Protein AF-A0A9X2NSH7-F1 (afdb_monomer)

Solvent-accessible surface area (backbone atoms only — not comparable to full-atom values): 5366 Å² total; per-residue (Å²): 131,88,76,67,89,82,66,57,64,65,56,42,53,52,50,44,47,51,42,34,74,75,69,66,35,56,46,34,39,35,38,38,94,93,45,54,38,27,23,36,39,59,96,61,93,73,69,66,43,64,50,78,57,97,93,42,58,24,34,28,48,38,82,67,51,78,91,59,60,73,15,50,72,67,88,93,67,53,76,91,65,44,41,82,43,82,65,131

Structure (mmCIF, N/CA/C/O backbone):
data_AF-A0A9X2NSH7-F1
#
_entry.id   AF-A0A9X2NSH7-F1
#
loop_
_atom_site.group_PDB
_atom_site.id
_atom_site.type_symbol
_atom_site.label_atom_id
_atom_site.label_alt_id
_atom_site.label_comp_id
_atom_site.label_asym_id
_atom_site.label_entity_id
_atom_site.label_seq_id
_atom_site.pdbx_PDB_ins_code
_atom_site.Cartn_x
_atom_site.Cartn_y
_atom_site.Cartn_z
_atom_site.occupancy
_atom_site.B_iso_or_equiv
_atom_site.auth_seq_id
_atom_site.auth_comp_id
_atom_site.auth_asym_id
_atom_site.auth_atom_id
_atom_site.pdbx_PDB_model_num
ATOM 1 N N . MET A 1 1 ? 16.375 5.849 -16.445 1.00 39.66 1 MET A N 1
ATOM 2 C CA . MET A 1 1 ? 16.579 6.138 -15.009 1.00 39.66 1 MET A CA 1
ATOM 3 C C . MET A 1 1 ? 16.314 4.845 -14.257 1.00 39.66 1 MET A C 1
ATOM 5 O O . MET A 1 1 ? 15.221 4.319 -14.430 1.00 39.66 1 MET A O 1
ATOM 9 N N . PRO A 1 2 ? 17.295 4.245 -13.564 1.00 46.84 2 PRO A N 1
ATOM 10 C CA . PRO A 1 2 ? 17.062 2.985 -12.876 1.00 46.84 2 PRO A CA 1
ATOM 11 C C . PRO A 1 2 ? 16.236 3.297 -11.626 1.00 46.84 2 PRO A C 1
ATOM 13 O O . PRO A 1 2 ? 16.738 3.895 -10.678 1.00 46.84 2 PRO A O 1
ATOM 16 N N . CYS A 1 3 ? 14.943 2.978 -11.667 1.00 48.34 3 CYS A N 1
ATOM 17 C CA . CYS A 1 3 ? 14.057 3.076 -10.514 1.00 48.34 3 CYS A CA 1
ATOM 18 C C . CYS A 1 3 ? 14.603 2.165 -9.405 1.00 48.34 3 CYS A C 1
ATOM 20 O O . CYS A 1 3 ? 14.590 0.947 -9.546 1.00 48.34 3 CYS A O 1
ATOM 22 N N . ALA A 1 4 ? 15.183 2.795 -8.381 1.00 51.09 4 ALA A N 1
ATOM 23 C CA . ALA A 1 4 ? 15.437 2.308 -7.027 1.00 51.09 4 ALA A CA 1
ATOM 24 C C . ALA A 1 4 ? 15.448 0.775 -6.829 1.00 51.09 4 ALA A C 1
ATOM 26 O O . ALA A 1 4 ? 14.525 0.211 -6.257 1.00 51.09 4 ALA A O 1
ATOM 27 N N . PHE A 1 5 ? 16.529 0.101 -7.235 1.00 49.97 5 PHE A N 1
ATOM 28 C CA . PHE A 1 5 ? 16.707 -1.346 -7.011 1.00 49.97 5 PHE A CA 1
ATOM 29 C C . PHE A 1 5 ? 17.518 -1.695 -5.746 1.00 49.97 5 PHE A C 1
ATOM 31 O O . PHE A 1 5 ? 17.870 -2.852 -5.536 1.00 49.97 5 PHE A O 1
ATOM 38 N N . PHE A 1 6 ? 17.857 -0.716 -4.900 1.00 45.38 6 PHE A N 1
ATOM 39 C CA . PHE A 1 6 ? 18.842 -0.894 -3.824 1.00 45.38 6 PHE A CA 1
ATOM 40 C C . PHE A 1 6 ? 18.447 -0.157 -2.530 1.00 45.38 6 PHE A C 1
ATOM 42 O O . PHE A 1 6 ? 19.089 0.816 -2.162 1.00 45.38 6 PHE A O 1
ATOM 49 N N . ALA A 1 7 ? 17.368 -0.590 -1.860 1.00 48.78 7 ALA A N 1
ATOM 50 C CA . ALA A 1 7 ? 17.167 -0.499 -0.393 1.00 48.78 7 ALA A CA 1
ATOM 51 C C . ALA A 1 7 ? 15.752 -0.985 0.025 1.00 48.78 7 ALA A C 1
ATOM 53 O O . ALA A 1 7 ? 14.953 -0.189 0.514 1.00 48.78 7 ALA A O 1
ATOM 54 N N . PRO A 1 8 ? 15.382 -2.266 -0.157 1.00 54.88 8 PRO A N 1
ATOM 55 C CA . PRO A 1 8 ? 13.984 -2.668 0.030 1.00 54.88 8 PRO A CA 1
ATOM 56 C C . PRO A 1 8 ? 13.526 -2.784 1.499 1.00 54.88 8 PRO A C 1
ATOM 58 O O . PRO A 1 8 ? 12.331 -2.711 1.755 1.00 54.88 8 PRO A O 1
ATOM 61 N N . LEU A 1 9 ? 14.422 -2.962 2.482 1.00 57.38 9 LEU A N 1
ATOM 62 C CA . LEU A 1 9 ? 14.002 -3.367 3.840 1.00 57.38 9 LEU A CA 1
ATOM 63 C C . LEU A 1 9 ? 13.872 -2.219 4.858 1.00 57.38 9 LEU A C 1
ATOM 65 O O . LEU A 1 9 ? 12.930 -2.207 5.651 1.00 57.38 9 LEU A O 1
ATOM 69 N N . LEU A 1 10 ? 14.790 -1.248 4.861 1.00 61.84 10 LEU A N 1
ATOM 70 C CA . LEU A 1 10 ? 14.814 -0.197 5.893 1.00 61.84 10 LEU A CA 1
ATOM 71 C C . LEU A 1 10 ? 13.795 0.920 5.625 1.00 61.84 10 LEU A C 1
ATOM 73 O O . LEU A 1 10 ? 13.127 1.376 6.548 1.00 61.84 10 LEU A O 1
ATOM 77 N N . SER A 1 11 ? 13.626 1.325 4.365 1.00 70.75 11 SER A N 1
ATOM 78 C CA . SER A 1 11 ? 12.715 2.418 4.000 1.00 70.75 11 SER A CA 1
ATOM 79 C C . SER A 1 11 ? 11.248 2.051 4.244 1.00 70.75 11 SER A C 1
ATOM 81 O O . SER A 1 11 ? 10.502 2.836 4.825 1.00 70.75 11 SER A O 1
ATOM 83 N N . SER A 1 12 ? 10.848 0.834 3.867 1.00 71.44 12 SER A N 1
ATOM 84 C CA . SER A 1 12 ? 9.473 0.341 4.017 1.00 71.44 12 SER A CA 1
ATOM 85 C C . SER A 1 12 ? 9.108 0.055 5.478 1.00 71.44 12 SER A C 1
ATOM 87 O O . SER A 1 12 ? 7.995 0.357 5.906 1.00 71.44 12 SER A O 1
ATOM 89 N N . SER A 1 13 ? 10.051 -0.452 6.282 1.00 78.00 13 SER A N 1
ATOM 90 C CA . SER A 1 13 ? 9.823 -0.669 7.718 1.00 78.00 13 SER A CA 1
ATOM 91 C C . SER A 1 13 ? 9.720 0.647 8.495 1.00 78.00 13 SER A C 1
ATOM 93 O O . SER A 1 13 ? 8.779 0.811 9.273 1.00 78.00 13 SER A O 1
ATOM 95 N N . LEU A 1 14 ? 10.599 1.623 8.236 1.00 82.00 14 LEU A N 1
ATOM 96 C CA . LEU A 1 14 ? 10.509 2.952 8.851 1.00 82.00 14 LEU A CA 1
ATOM 97 C C . LEU A 1 14 ? 9.203 3.661 8.472 1.00 82.00 14 LEU A C 1
ATOM 99 O O . LEU A 1 14 ? 8.505 4.167 9.349 1.00 82.00 14 LEU A O 1
ATOM 103 N N . PHE A 1 15 ? 8.851 3.659 7.184 1.00 83.31 15 PHE A N 1
ATOM 104 C CA . PHE A 1 15 ? 7.606 4.258 6.703 1.00 83.31 15 PHE A CA 1
ATOM 105 C C . PHE A 1 15 ? 6.382 3.623 7.369 1.00 83.31 15 PHE A C 1
ATOM 107 O O . PHE A 1 15 ? 5.526 4.340 7.885 1.00 83.31 15 PHE A O 1
ATOM 114 N N . SER A 1 16 ? 6.333 2.287 7.435 1.00 83.50 16 SER A N 1
ATOM 115 C CA . SER A 1 16 ? 5.227 1.584 8.090 1.00 83.50 16 SER A CA 1
ATOM 116 C C . SER A 1 16 ? 5.073 1.984 9.556 1.00 83.50 16 SER A C 1
ATOM 118 O O . SER A 1 16 ? 3.954 2.184 10.020 1.00 83.50 16 SER A O 1
ATOM 120 N N . ARG A 1 17 ? 6.189 2.177 10.267 1.00 86.00 17 ARG A N 1
ATOM 121 C CA . ARG A 1 17 ? 6.177 2.562 11.676 1.00 86.00 17 ARG A CA 1
ATOM 122 C C . ARG A 1 17 ? 5.705 3.996 11.871 1.00 86.00 17 ARG A C 1
ATOM 124 O O . ARG A 1 17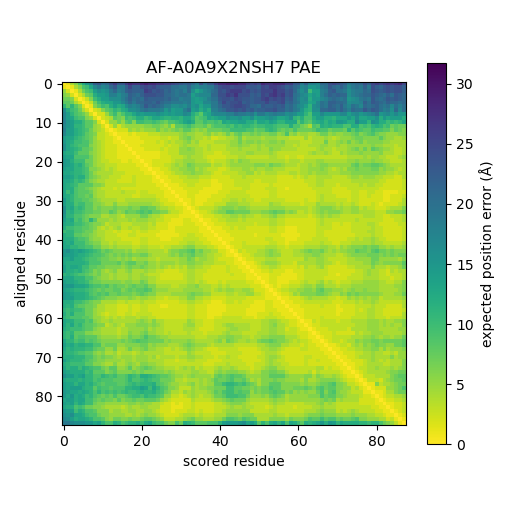 ? 4.861 4.231 12.718 1.00 86.00 17 ARG A O 1
ATOM 131 N N . LEU A 1 18 ? 6.149 4.930 11.032 1.00 87.44 18 LEU A N 1
ATOM 132 C CA . LEU A 1 18 ? 5.670 6.315 11.075 1.00 87.44 18 LEU A CA 1
ATOM 133 C C . LEU A 1 18 ? 4.167 6.418 10.804 1.00 87.44 18 LEU A C 1
ATOM 135 O O . LEU A 1 18 ? 3.469 7.141 11.507 1.00 87.44 18 LEU A O 1
ATOM 139 N N . VAL A 1 19 ? 3.659 5.693 9.808 1.00 87.94 19 VAL A N 1
ATOM 140 C CA . VAL A 1 19 ? 2.226 5.707 9.485 1.00 87.94 19 VAL A CA 1
ATOM 141 C C . VAL A 1 19 ? 1.401 5.099 10.623 1.00 87.94 19 VAL A C 1
ATOM 143 O O . VAL A 1 19 ? 0.380 5.672 11.000 1.00 87.94 19 VAL A O 1
ATOM 146 N N . ARG A 1 20 ? 1.857 3.988 11.214 1.00 88.00 20 ARG A N 1
ATOM 147 C CA . ARG A 1 20 ? 1.182 3.368 12.364 1.00 88.00 20 ARG A CA 1
ATOM 148 C C . ARG A 1 20 ? 1.235 4.265 13.604 1.00 88.00 20 ARG A C 1
ATOM 150 O O . ARG A 1 20 ? 0.201 4.486 14.222 1.00 88.00 20 ARG A O 1
ATOM 157 N N . ASP A 1 21 ? 2.397 4.827 13.926 1.00 88.50 21 ASP A N 1
ATOM 158 C CA . ASP A 1 21 ? 2.618 5.553 15.182 1.00 88.50 21 ASP A CA 1
ATOM 159 C C . ASP A 1 21 ? 2.056 6.985 15.150 1.00 88.50 21 ASP A C 1
ATOM 161 O O . ASP A 1 21 ? 1.552 7.468 16.162 1.00 88.50 21 ASP A O 1
ATOM 165 N N . LEU A 1 22 ? 2.125 7.680 14.006 1.00 89.38 22 LEU A N 1
ATOM 166 C CA . LEU A 1 22 ? 1.666 9.072 13.890 1.00 89.38 22 LEU A CA 1
ATOM 167 C C . LEU A 1 22 ? 0.212 9.189 13.431 1.00 89.38 22 LEU A C 1
ATOM 169 O O . LEU A 1 22 ? -0.488 10.097 13.874 1.00 89.38 22 LEU A O 1
ATOM 173 N N . LEU A 1 23 ? -0.230 8.316 12.520 1.00 89.38 23 LEU A N 1
ATOM 174 C CA . LEU A 1 23 ? -1.569 8.392 11.923 1.00 89.38 23 LEU A CA 1
ATOM 175 C C . LEU A 1 23 ? -2.527 7.327 12.467 1.00 89.38 23 LEU A C 1
ATOM 177 O O . LEU A 1 23 ? -3.728 7.427 12.228 1.00 89.38 23 LEU A O 1
ATOM 181 N N . GLY A 1 24 ? -2.027 6.306 13.171 1.00 88.75 24 GLY A N 1
ATOM 182 C CA . GLY A 1 24 ? -2.858 5.215 13.686 1.00 88.75 24 GLY A CA 1
ATOM 183 C C . GLY A 1 24 ? -3.452 4.319 12.594 1.00 88.75 24 GLY A C 1
ATOM 184 O O . GLY A 1 24 ? -4.410 3.596 12.859 1.00 88.75 24 GLY A O 1
ATOM 185 N N . LEU A 1 25 ? -2.928 4.379 11.365 1.00 91.56 25 LEU A N 1
ATOM 186 C CA . LEU A 1 25 ? -3.446 3.609 10.232 1.00 91.56 25 LEU A CA 1
ATOM 187 C C . LEU A 1 25 ? -2.777 2.236 10.144 1.00 91.56 25 LEU A C 1
ATOM 189 O O . LEU A 1 25 ? -1.582 2.091 10.406 1.00 91.56 25 LEU A O 1
ATOM 193 N N . GLU A 1 26 ? -3.536 1.226 9.716 1.00 90.75 26 GLU A N 1
ATOM 194 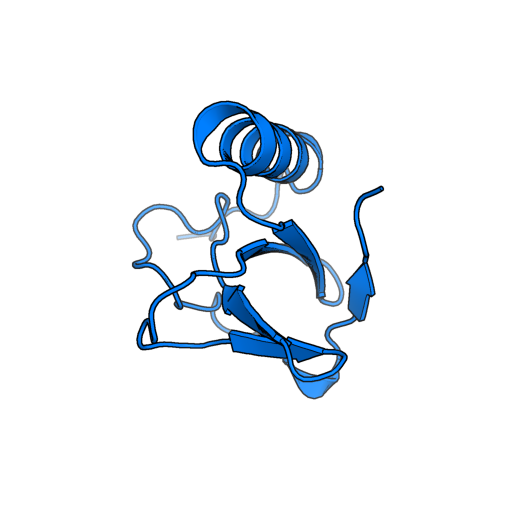C CA . GLU A 1 26 ? -2.970 -0.092 9.431 1.00 90.75 26 GLU A CA 1
ATOM 195 C C . GLU A 1 26 ? -2.092 -0.050 8.180 1.00 90.75 26 GLU A C 1
ATOM 197 O O . GLU A 1 26 ? -2.449 0.536 7.153 1.00 90.75 26 GLU A O 1
ATOM 202 N N . VAL A 1 27 ? -0.951 -0.732 8.252 1.00 92.00 27 VAL A N 1
ATOM 203 C CA . VAL A 1 27 ? -0.006 -0.855 7.143 1.00 92.00 27 VAL A CA 1
ATOM 204 C C . VAL A 1 27 ? 0.336 -2.317 6.943 1.00 92.00 27 VAL A C 1
ATOM 206 O O . VAL A 1 27 ? 0.587 -3.046 7.901 1.00 92.00 27 VAL A O 1
ATOM 209 N N . VAL A 1 28 ? 0.390 -2.726 5.683 1.00 91.88 28 VAL A N 1
ATOM 210 C CA . VAL A 1 28 ? 0.856 -4.046 5.268 1.00 91.88 28 VAL A CA 1
ATOM 211 C C . VAL A 1 28 ? 2.049 -3.895 4.338 1.00 91.88 28 VAL A C 1
ATOM 213 O O . VAL A 1 28 ? 2.174 -2.903 3.614 1.00 91.88 28 VAL A O 1
ATOM 216 N N . LEU A 1 29 ? 2.935 -4.886 4.343 1.00 90.88 29 LEU A N 1
ATOM 217 C CA . LEU A 1 29 ? 3.974 -4.979 3.327 1.00 90.88 29 LEU A CA 1
ATOM 218 C C . LEU A 1 29 ? 3.466 -5.824 2.165 1.00 90.88 29 LEU A C 1
ATOM 220 O O . LEU A 1 29 ? 2.744 -6.804 2.351 1.00 90.88 29 LEU A O 1
ATOM 224 N N . ILE A 1 30 ? 3.878 -5.456 0.961 1.00 89.56 30 ILE A N 1
ATOM 225 C CA . ILE A 1 30 ? 3.568 -6.179 -0.262 1.00 89.56 30 ILE A CA 1
ATOM 226 C C . ILE A 1 30 ? 4.878 -6.618 -0.885 1.00 89.56 30 ILE A C 1
ATOM 228 O O . ILE A 1 30 ? 5.682 -5.807 -1.344 1.00 89.56 30 ILE A O 1
ATOM 232 N N . TYR A 1 31 ? 5.083 -7.926 -0.900 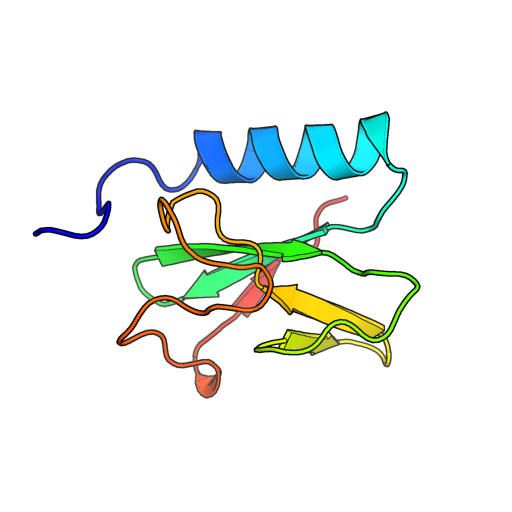1.00 88.38 31 TYR A N 1
ATOM 233 C CA . TYR A 1 31 ? 6.230 -8.540 -1.531 1.00 88.38 31 TYR A CA 1
ATOM 234 C C . TYR A 1 31 ? 5.890 -8.939 -2.963 1.00 88.38 31 TYR A C 1
ATOM 236 O O . TYR A 1 31 ? 5.126 -9.878 -3.197 1.00 88.38 31 TYR A O 1
ATOM 244 N N . TYR A 1 32 ? 6.499 -8.247 -3.917 1.00 85.75 32 TYR A N 1
ATOM 245 C CA . TYR A 1 32 ? 6.602 -8.688 -5.299 1.00 85.75 32 TYR A CA 1
ATOM 246 C C . TYR A 1 32 ? 7.910 -9.472 -5.475 1.00 85.75 32 TYR A C 1
ATOM 248 O O . TYR A 1 32 ? 8.881 -9.231 -4.751 1.00 85.75 32 TYR A O 1
ATOM 256 N N . PRO A 1 33 ? 8.002 -10.399 -6.442 1.00 83.25 33 PRO A N 1
ATOM 257 C CA . PRO A 1 33 ? 9.264 -11.068 -6.741 1.00 83.25 33 PRO A CA 1
ATOM 258 C C . PRO A 1 33 ? 10.377 -10.051 -7.060 1.00 83.25 33 PRO A C 1
ATOM 260 O O . PRO A 1 33 ? 10.389 -9.452 -8.131 1.00 83.25 33 PRO A O 1
ATOM 263 N N . GLY A 1 34 ? 11.306 -9.853 -6.118 1.00 80.38 34 GLY A N 1
ATOM 264 C CA . GLY A 1 34 ? 12.416 -8.901 -6.246 1.00 80.38 34 GLY A CA 1
ATOM 265 C C . GLY A 1 34 ? 12.138 -7.468 -5.773 1.00 80.38 34 GLY A C 1
ATOM 266 O O . GLY A 1 34 ? 13.020 -6.629 -5.927 1.00 80.38 34 GLY A O 1
ATOM 267 N N . HIS A 1 35 ? 10.970 -7.179 -5.184 1.00 84.75 35 HIS A N 1
ATOM 268 C CA . HIS A 1 35 ? 10.624 -5.833 -4.713 1.00 84.75 35 HIS A CA 1
ATOM 269 C C . HIS A 1 35 ? 9.704 -5.848 -3.488 1.00 84.75 35 HIS A C 1
ATOM 271 O O . HIS A 1 35 ? 8.770 -6.642 -3.420 1.00 84.75 35 HIS A O 1
ATOM 277 N N . LEU A 1 36 ? 9.943 -4.957 -2.524 1.00 86.38 36 LEU A N 1
ATOM 278 C CA . LEU A 1 36 ? 9.112 -4.830 -1.326 1.00 86.38 36 LEU A CA 1
ATOM 279 C C . LEU A 1 36 ? 8.486 -3.437 -1.272 1.00 86.38 36 LEU A C 1
ATOM 281 O O . LEU A 1 36 ? 9.182 -2.451 -1.043 1.00 86.38 36 LEU A O 1
ATOM 285 N N . ALA A 1 37 ? 7.169 -3.387 -1.428 1.00 89.25 37 ALA A N 1
ATOM 286 C CA . ALA A 1 37 ? 6.366 -2.181 -1.298 1.00 89.25 37 ALA A CA 1
ATOM 287 C C . ALA A 1 37 ? 5.587 -2.179 0.028 1.00 89.25 37 ALA A C 1
ATOM 289 O O . ALA A 1 37 ? 5.496 -3.187 0.731 1.00 89.25 37 ALA A O 1
ATOM 290 N N . THR A 1 38 ? 4.987 -1.040 0.353 1.00 91.00 38 THR A N 1
ATOM 291 C CA . THR A 1 38 ? 4.050 -0.868 1.471 1.00 91.00 38 THR A CA 1
ATOM 292 C C . THR A 1 38 ? 2.670 -0.508 0.944 1.00 91.00 38 THR A C 1
ATOM 294 O O . THR A 1 38 ? 2.538 0.102 -0.117 1.00 91.00 38 THR A O 1
ATOM 297 N N . ALA A 1 39 ? 1.631 -0.862 1.692 1.00 92.25 39 ALA A N 1
ATOM 298 C CA . ALA A 1 39 ? 0.279 -0.392 1.443 1.00 92.25 39 ALA A CA 1
ATOM 299 C C . ALA A 1 39 ? -0.421 -0.018 2.744 1.00 92.25 39 ALA A C 1
ATOM 301 O O . ALA A 1 39 ? -0.231 -0.661 3.776 1.00 92.25 39 ALA A O 1
ATOM 302 N N . VAL A 1 40 ? -1.225 1.036 2.681 1.00 93.19 40 VAL A N 1
ATOM 303 C CA . VAL A 1 40 ? -1.856 1.662 3.844 1.00 93.19 40 VAL A CA 1
ATOM 304 C C . VAL A 1 40 ? -3.366 1.511 3.741 1.00 93.19 40 VAL A C 1
ATOM 306 O O . VAL A 1 40 ? -3.951 1.730 2.676 1.00 93.19 40 VAL A O 1
ATOM 309 N N . GLN A 1 41 ? -4.008 1.143 4.845 1.00 93.88 41 GLN A N 1
ATOM 310 C CA . GLN A 1 41 ? -5.457 1.175 4.953 1.00 93.88 41 GLN A CA 1
ATOM 311 C C . GLN A 1 41 ? -5.901 2.604 5.258 1.00 93.88 41 GLN A C 1
ATOM 313 O O . GLN A 1 41 ? -5.812 3.066 6.393 1.00 93.88 41 GLN A O 1
ATOM 318 N N . PHE A 1 42 ? -6.397 3.304 4.247 1.00 91.62 42 PHE A N 1
ATOM 319 C CA . PHE A 1 42 ? -7.038 4.596 4.459 1.00 91.62 42 PHE A CA 1
ATOM 320 C C . PHE A 1 42 ? -8.488 4.408 4.915 1.00 91.62 42 PHE A C 1
ATOM 322 O O . PHE A 1 42 ? -9.150 3.432 4.560 1.00 91.62 42 PHE A O 1
ATOM 329 N N . THR A 1 43 ? -8.984 5.361 5.701 1.00 89.81 43 THR A N 1
ATOM 330 C CA . THR A 1 43 ? -10.398 5.445 6.100 1.00 89.81 43 THR A CA 1
ATOM 331 C C . THR A 1 43 ? -11.290 5.918 4.953 1.00 89.81 43 THR A C 1
ATOM 333 O O . THR A 1 43 ? -12.477 5.603 4.912 1.00 89.81 43 THR A O 1
ATOM 336 N N . GLU A 1 44 ? -10.710 6.654 4.008 1.00 88.81 44 GLU A N 1
ATOM 337 C CA . GLU A 1 44 ? -11.374 7.184 2.825 1.00 88.81 44 GLU A CA 1
ATOM 338 C C . GLU A 1 44 ? -11.085 6.340 1.582 1.00 88.81 44 GLU A C 1
ATOM 340 O O . GLU A 1 44 ? -10.092 5.612 1.488 1.00 88.81 44 GLU A O 1
ATOM 345 N N . ASN A 1 45 ? -11.953 6.467 0.581 1.00 87.69 45 ASN A N 1
ATOM 346 C CA . ASN A 1 45 ? -11.797 5.771 -0.685 1.00 87.69 45 ASN A CA 1
ATOM 347 C C . ASN A 1 45 ? -10.791 6.495 -1.593 1.00 87.69 45 ASN A C 1
ATOM 349 O O . ASN A 1 45 ? -11.176 7.266 -2.472 1.00 87.69 45 ASN A O 1
ATOM 353 N N . ILE A 1 46 ? -9.501 6.238 -1.381 1.00 91.00 46 ILE A N 1
ATOM 354 C CA . ILE A 1 46 ? -8.426 6.821 -2.192 1.00 91.00 46 ILE A CA 1
ATOM 355 C C . ILE A 1 46 ? -8.351 6.121 -3.556 1.00 91.00 46 ILE A C 1
ATOM 357 O O . ILE A 1 46 ? -8.400 4.892 -3.648 1.00 91.00 46 ILE A O 1
ATOM 361 N N . ALA A 1 47 ? -8.250 6.908 -4.627 1.00 89.25 47 ALA A N 1
ATOM 362 C CA . ALA A 1 47 ? -8.092 6.399 -5.986 1.00 89.25 47 ALA A CA 1
ATOM 363 C C . ALA A 1 47 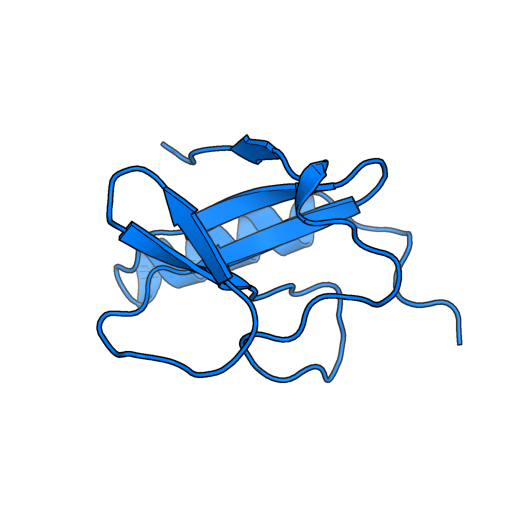? -6.691 5.805 -6.218 1.00 89.25 47 ALA A C 1
ATOM 365 O O . ALA A 1 47 ? -5.732 6.171 -5.546 1.00 89.25 47 ALA A O 1
ATOM 366 N N . GLY A 1 48 ? -6.584 4.909 -7.199 1.00 89.25 48 GLY A N 1
ATOM 367 C CA . GLY A 1 48 ? -5.338 4.226 -7.552 1.00 89.25 48 GLY A CA 1
ATOM 368 C C . GLY A 1 48 ? -5.329 2.750 -7.165 1.00 89.25 48 GLY A C 1
ATOM 369 O O . GLY A 1 48 ? -6.345 2.189 -6.738 1.00 89.25 48 GLY A O 1
ATOM 370 N N . ASP A 1 49 ? -4.169 2.133 -7.349 1.00 89.81 49 ASP A N 1
ATOM 371 C CA . ASP A 1 49 ? -3.918 0.719 -7.128 1.00 89.81 49 ASP A CA 1
ATOM 372 C C . ASP A 1 49 ? -4.001 0.364 -5.645 1.00 89.81 49 ASP A C 1
ATOM 374 O O . ASP A 1 49 ? -3.545 1.088 -4.752 1.00 89.81 49 ASP A O 1
ATOM 378 N N . TYR A 1 50 ? -4.590 -0.796 -5.385 1.00 91.00 50 TYR A N 1
ATOM 379 C CA . TYR A 1 50 ? -4.797 -1.304 -4.044 1.00 91.00 50 TYR A CA 1
ATOM 380 C C . TYR A 1 50 ? -4.781 -2.828 -4.035 1.00 91.00 50 TYR A C 1
ATOM 382 O O . TYR A 1 50 ? -5.045 -3.485 -5.043 1.00 91.00 50 TYR A O 1
ATOM 390 N N . VAL A 1 51 ? -4.539 -3.383 -2.854 1.00 89.19 51 VAL A N 1
ATOM 391 C CA . VAL A 1 51 ? -4.783 -4.789 -2.545 1.00 89.19 51 VAL A CA 1
ATOM 392 C C . VAL A 1 51 ? -5.948 -4.890 -1.572 1.00 89.19 51 VAL A C 1
ATOM 394 O O . VAL A 1 51 ? -6.100 -4.072 -0.663 1.00 89.19 51 VAL A O 1
ATOM 397 N N . ALA A 1 52 ? -6.803 -5.884 -1.783 1.00 89.19 52 ALA A N 1
ATOM 398 C CA . ALA A 1 52 ? -7.904 -6.185 -0.883 1.00 89.19 52 ALA A CA 1
ATOM 399 C C . ALA A 1 52 ? -7.578 -7.457 -0.098 1.00 89.19 52 ALA A C 1
ATOM 401 O O . ALA A 1 52 ? -7.276 -8.492 -0.690 1.00 89.19 52 ALA A O 1
ATOM 402 N N . MET A 1 53 ? -7.656 -7.385 1.228 1.00 84.94 53 MET A N 1
ATOM 403 C CA . MET A 1 53 ? -7.456 -8.529 2.115 1.00 84.94 53 MET A CA 1
ATOM 404 C C . MET A 1 53 ? -8.488 -8.481 3.234 1.00 84.94 53 MET A C 1
ATOM 406 O O . MET A 1 53 ? -8.658 -7.447 3.872 1.00 84.94 53 MET A O 1
ATOM 410 N N . ASN A 1 54 ? -9.174 -9.599 3.484 1.00 85.00 54 ASN A N 1
ATOM 411 C CA . ASN A 1 54 ? -10.151 -9.733 4.573 1.00 85.00 54 ASN A CA 1
ATOM 412 C C . ASN A 1 54 ? -11.215 -8.614 4.589 1.00 85.00 54 ASN A C 1
ATOM 414 O O . ASN A 1 54 ? -11.591 -8.116 5.645 1.00 85.00 54 ASN A O 1
ATOM 418 N N . GLY A 1 55 ? -11.667 -8.175 3.408 1.00 86.69 55 GLY A N 1
ATOM 419 C CA . GLY A 1 55 ? -12.644 -7.088 3.263 1.00 86.69 55 GLY A CA 1
ATOM 420 C C . GLY A 1 55 ? -12.090 -5.675 3.490 1.00 86.69 55 GLY A C 1
ATOM 421 O O . GLY A 1 55 ? -12.830 -4.708 3.333 1.00 86.69 55 GLY A O 1
ATOM 422 N N . LYS A 1 56 ? -10.800 -5.530 3.814 1.00 89.75 56 LYS A N 1
ATOM 423 C CA . LYS A 1 56 ? -10.110 -4.242 3.940 1.00 89.75 56 LYS A CA 1
ATOM 424 C C . LYS A 1 56 ? -9.370 -3.895 2.650 1.00 89.75 56 LYS A C 1
ATOM 426 O O . LYS A 1 56 ? -8.810 -4.768 1.984 1.00 89.75 56 LYS A O 1
ATOM 4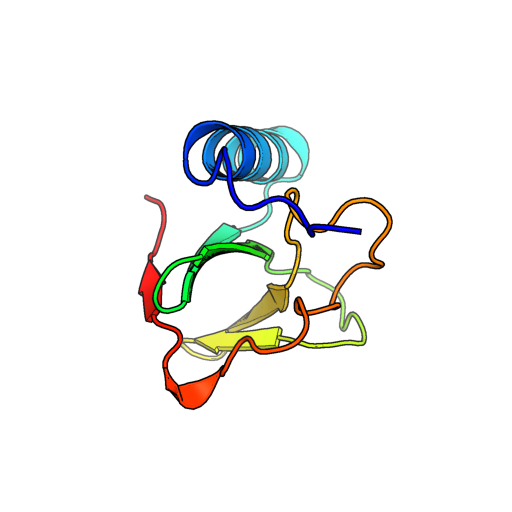31 N N . ARG A 1 57 ? -9.362 -2.605 2.312 1.00 91.19 57 ARG A N 1
ATOM 432 C CA . ARG A 1 57 ? -8.660 -2.039 1.157 1.00 91.19 57 ARG A CA 1
ATOM 433 C C . ARG A 1 57 ? -7.366 -1.372 1.619 1.00 91.19 57 ARG A C 1
ATOM 435 O O . ARG A 1 57 ? -7.418 -0.438 2.413 1.00 91.19 57 ARG A O 1
ATOM 442 N N . TYR A 1 58 ? -6.236 -1.816 1.080 1.00 92.12 58 TYR A N 1
ATOM 443 C CA . TYR A 1 58 ? -4.915 -1.248 1.342 1.00 92.12 58 TYR A CA 1
ATOM 444 C C . TYR A 1 58 ? -4.366 -0.638 0.056 1.00 92.12 58 TYR A C 1
ATOM 446 O O . TYR A 1 58 ? -4.156 -1.339 -0.932 1.00 92.12 58 TYR A O 1
ATOM 454 N N . VAL A 1 59 ? -4.154 0.670 0.052 1.00 93.56 59 VAL A N 1
ATOM 455 C CA . VAL A 1 59 ? -3.710 1.427 -1.125 1.00 93.56 59 VAL A CA 1
ATOM 456 C C . VAL A 1 59 ? -2.189 1.415 -1.189 1.00 93.56 59 VAL A C 1
ATOM 458 O O . VAL A 1 59 ? -1.534 1.582 -0.159 1.00 93.56 59 VAL A O 1
ATOM 461 N N . ILE A 1 60 ? -1.628 1.197 -2.382 1.00 91.31 60 ILE A N 1
ATOM 462 C CA . ILE A 1 60 ? -0.177 1.101 -2.576 1.00 91.31 60 ILE A CA 1
ATOM 463 C C . ILE A 1 60 ? 0.481 2.446 -2.251 1.00 91.31 60 ILE A C 1
ATOM 465 O O . ILE A 1 60 ? 0.158 3.474 -2.842 1.00 91.31 60 ILE A O 1
ATOM 469 N N . CYS A 1 61 ? 1.432 2.425 -1.326 1.00 89.62 61 CYS A N 1
ATOM 470 C CA . CYS A 1 61 ? 2.224 3.577 -0.913 1.00 89.62 61 CYS A CA 1
ATOM 471 C C . CYS A 1 61 ? 3.679 3.131 -0.846 1.00 89.62 61 CYS A C 1
ATOM 473 O O . CYS A 1 61 ? 4.149 2.752 0.222 1.00 89.62 61 CYS A O 1
ATOM 475 N N . ASP A 1 62 ? 4.377 3.103 -1.977 1.00 87.44 62 ASP A N 1
ATOM 476 C CA . ASP A 1 62 ? 5.745 2.592 -2.045 1.00 87.44 62 ASP A CA 1
ATOM 477 C C . ASP A 1 62 ? 6.784 3.718 -1.866 1.00 87.44 62 ASP A C 1
ATOM 479 O O . ASP A 1 62 ? 6.961 4.528 -2.780 1.00 87.44 62 ASP A O 1
ATOM 483 N N . PRO A 1 63 ? 7.518 3.777 -0.736 1.00 81.69 63 PRO A N 1
ATOM 484 C CA . PRO A 1 63 ? 8.497 4.833 -0.482 1.00 81.69 63 PRO A CA 1
ATOM 485 C C . PRO A 1 63 ? 9.716 4.757 -1.410 1.00 81.69 63 PRO A C 1
ATOM 487 O O . PRO A 1 63 ? 10.488 5.711 -1.493 1.00 81.69 63 PRO A O 1
ATOM 490 N N . THR A 1 64 ? 9.918 3.634 -2.105 1.00 82.88 64 THR A N 1
ATOM 491 C CA . THR A 1 64 ? 11.010 3.480 -3.074 1.00 82.88 64 THR A CA 1
ATOM 492 C C . THR A 1 64 ? 10.648 4.039 -4.452 1.00 82.88 64 THR A C 1
ATOM 494 O O . THR A 1 64 ? 11.541 4.336 -5.252 1.00 82.88 64 THR A O 1
ATOM 497 N N . TYR A 1 65 ? 9.355 4.252 -4.726 1.00 86.00 65 TYR A N 1
ATOM 498 C CA . TYR A 1 65 ? 8.894 4.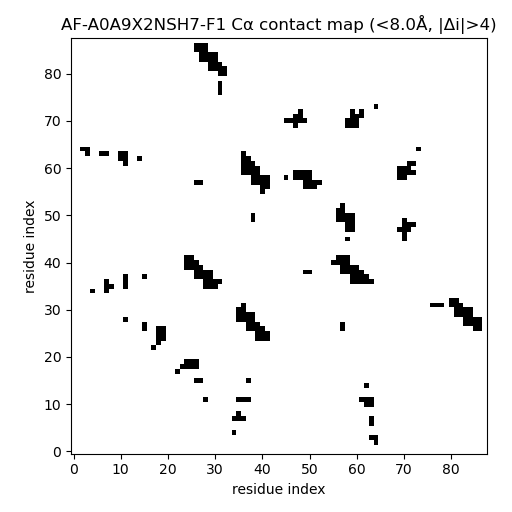881 -5.955 1.00 86.00 65 TYR A CA 1
ATOM 499 C C . TYR A 1 65 ? 8.901 6.411 -5.804 1.00 86.00 65 TYR A C 1
ATOM 501 O O . TYR A 1 65 ? 7.879 7.069 -5.615 1.00 86.00 65 TYR A O 1
ATOM 509 N N . ILE A 1 66 ? 10.104 6.986 -5.886 1.00 81.94 66 ILE A N 1
ATOM 510 C CA . ILE A 1 66 ? 10.341 8.423 -5.699 1.00 81.94 66 ILE A CA 1
ATOM 511 C C . ILE A 1 66 ? 9.496 9.247 -6.683 1.00 81.94 66 ILE A C 1
ATOM 513 O O . ILE A 1 66 ? 9.609 9.090 -7.899 1.00 81.94 66 ILE A O 1
ATOM 517 N N . GLY A 1 67 ? 8.692 10.165 -6.139 1.00 82.69 67 GLY A N 1
ATOM 518 C CA . GLY A 1 67 ? 7.857 11.093 -6.909 1.00 82.69 67 GLY A CA 1
ATOM 519 C C . GLY A 1 67 ? 6.527 10.513 -7.398 1.00 82.69 67 GLY A C 1
ATOM 520 O O . GLY A 1 67 ? 5.800 11.206 -8.107 1.00 82.69 67 GLY A O 1
ATOM 521 N N . ALA A 1 68 ? 6.195 9.272 -7.039 1.00 85.25 68 ALA A N 1
ATOM 522 C CA . ALA A 1 68 ? 4.920 8.674 -7.398 1.00 85.25 68 ALA A CA 1
ATOM 523 C C . ALA A 1 68 ? 3.774 9.171 -6.497 1.00 85.25 68 ALA A C 1
ATOM 525 O O . ALA A 1 68 ? 3.987 9.408 -5.304 1.00 85.25 68 ALA A O 1
ATOM 526 N N . PRO A 1 69 ? 2.553 9.331 -7.042 1.00 88.62 69 PRO A N 1
ATOM 527 C CA . PRO A 1 69 ? 1.384 9.633 -6.230 1.00 88.62 69 PRO A CA 1
ATOM 528 C C . PRO A 1 69 ? 0.961 8.414 -5.396 1.00 88.62 69 PRO A C 1
ATOM 530 O O . PRO A 1 69 ? 1.341 7.276 -5.672 1.00 88.62 69 PRO A O 1
ATOM 533 N N . VAL A 1 70 ? 0.125 8.653 -4.385 1.00 89.44 70 VAL A N 1
ATOM 534 C CA . VAL A 1 70 ? -0.524 7.577 -3.620 1.00 89.44 70 VAL A CA 1
ATOM 535 C C . VAL A 1 70 ? -1.338 6.691 -4.567 1.00 89.44 70 VAL A C 1
ATOM 537 O O . VAL A 1 70 ? -2.021 7.193 -5.459 1.00 89.44 70 VAL A O 1
ATOM 540 N N . GLY A 1 71 ? -1.256 5.374 -4.378 1.00 89.94 71 GLY A N 1
ATOM 541 C CA . GLY A 1 71 ? -1.930 4.396 -5.229 1.00 89.94 71 GLY A CA 1
ATOM 542 C C . GLY A 1 71 ? -1.226 4.140 -6.563 1.00 89.94 71 GLY A C 1
ATOM 543 O O . GLY A 1 71 ? -1.828 3.544 -7.447 1.00 89.94 71 GLY A O 1
ATOM 544 N N . ALA A 1 72 ? 0.021 4.576 -6.751 1.00 89.44 72 ALA A N 1
ATOM 545 C CA . ALA A 1 72 ? 0.802 4.212 -7.929 1.00 89.44 72 ALA A CA 1
ATOM 546 C C . ALA A 1 72 ? 1.678 2.987 -7.654 1.00 89.44 72 ALA A C 1
ATOM 548 O O . ALA A 1 72 ? 2.590 3.025 -6.824 1.00 89.44 72 ALA A O 1
ATOM 549 N N . THR A 1 73 ? 1.446 1.914 -8.406 1.00 87.38 73 THR A N 1
ATOM 550 C CA . THR A 1 73 ? 2.343 0.756 -8.413 1.00 87.38 73 THR A CA 1
ATOM 551 C C . THR A 1 73 ? 3.507 0.982 -9.374 1.00 87.38 73 THR A C 1
ATOM 553 O O . THR A 1 73 ? 3.339 1.516 -10.473 1.00 87.38 73 THR A O 1
ATOM 556 N N . MET A 1 74 ? 4.709 0.554 -8.984 1.00 85.31 74 MET A N 1
ATOM 557 C CA . MET A 1 74 ? 5.878 0.622 -9.859 1.00 85.31 74 MET A CA 1
ATOM 558 C C . MET A 1 74 ? 5.644 -0.194 -11.151 1.00 85.31 74 MET A C 1
ATOM 560 O O . MET A 1 74 ? 5.104 -1.304 -11.090 1.00 85.31 74 MET A O 1
ATOM 564 N N . PRO A 1 75 ? 6.071 0.298 -12.331 1.00 83.25 75 PRO A N 1
ATOM 565 C CA . PRO A 1 75 ? 5.948 -0.456 -13.574 1.00 83.25 75 PRO A CA 1
ATOM 566 C C . PRO A 1 75 ? 6.614 -1.835 -13.481 1.00 83.25 75 PRO A C 1
ATOM 568 O O . PRO A 1 75 ? 7.691 -1.968 -12.904 1.00 83.25 75 PRO A O 1
ATOM 571 N N . LYS A 1 76 ? 6.016 -2.842 -14.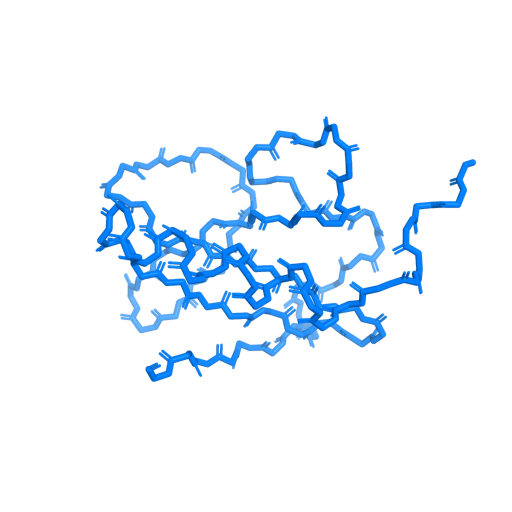135 1.00 82.19 76 LYS A N 1
ATOM 572 C CA . LYS A 1 76 ? 6.460 -4.256 -14.152 1.00 82.19 76 LYS A CA 1
ATOM 573 C C . LYS A 1 76 ? 6.242 -5.036 -12.850 1.00 82.19 76 LYS A C 1
ATOM 575 O O . LYS A 1 76 ? 6.684 -6.182 -12.770 1.00 82.19 76 LYS A O 1
ATOM 580 N N . MET A 1 77 ? 5.546 -4.467 -11.872 1.00 80.69 77 MET A N 1
ATOM 581 C CA . MET A 1 77 ? 5.040 -5.238 -10.739 1.00 80.69 77 MET A CA 1
ATOM 582 C C . MET A 1 77 ? 3.740 -5.939 -11.130 1.00 80.69 77 MET A C 1
ATOM 584 O O . MET A 1 77 ? 2.871 -5.356 -11.775 1.00 80.69 77 MET A O 1
ATOM 588 N N . ASP A 1 78 ? 3.636 -7.213 -10.766 1.00 77.88 78 ASP A N 1
ATOM 589 C CA . ASP A 1 78 ? 2.481 -8.056 -11.057 1.00 77.88 78 ASP A CA 1
ATOM 590 C C . ASP A 1 78 ? 1.716 -8.332 -9.760 1.00 77.88 78 ASP A C 1
ATOM 592 O O . ASP A 1 78 ? 2.178 -9.088 -8.899 1.00 77.88 78 ASP A O 1
ATOM 596 N N . ASN A 1 79 ? 0.534 -7.725 -9.638 1.00 72.06 79 ASN A N 1
ATOM 597 C CA . ASN A 1 79 ? -0.336 -7.866 -8.472 1.00 72.06 79 ASN A CA 1
ATOM 598 C C . ASN A 1 79 ? -0.779 -9.319 -8.239 1.00 72.06 79 ASN A C 1
ATOM 600 O O . ASN A 1 79 ? -1.028 -9.694 -7.097 1.00 72.06 79 ASN A O 1
ATOM 604 N N . ALA A 1 80 ? -0.816 -10.169 -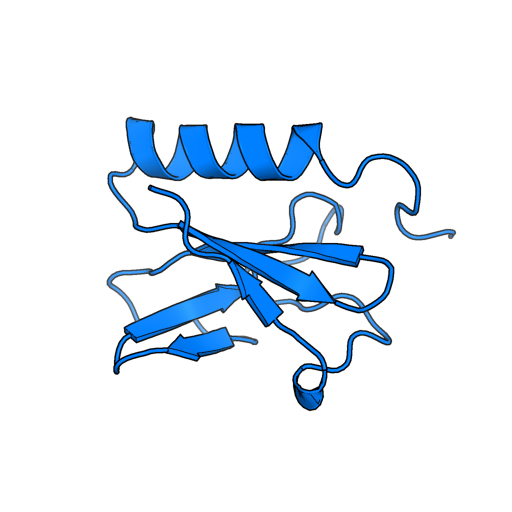9.273 1.00 74.56 80 ALA A N 1
ATOM 605 C CA . ALA A 1 80 ? -1.173 -11.581 -9.116 1.00 74.56 80 ALA A CA 1
ATOM 606 C C . ALA A 1 80 ? -0.080 -12.400 -8.408 1.00 74.56 80 ALA A C 1
ATOM 608 O O . ALA A 1 80 ? -0.359 -13.457 -7.844 1.00 74.56 80 ALA A O 1
ATOM 609 N N . LYS A 1 81 ? 1.171 -11.924 -8.426 1.00 80.69 81 LYS A N 1
ATO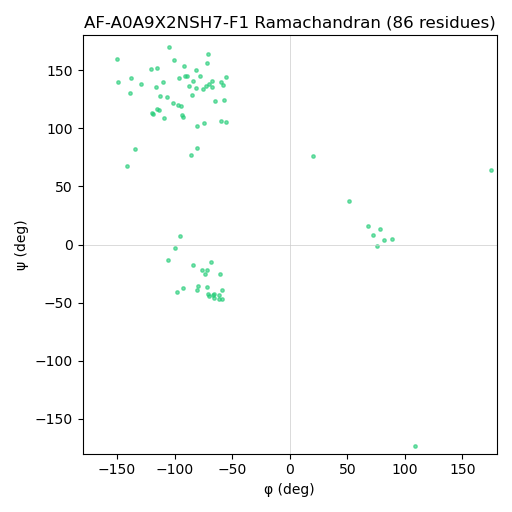M 610 C CA . LYS A 1 81 ? 2.313 -12.562 -7.746 1.00 80.69 81 LYS A CA 1
ATOM 611 C C . LYS A 1 81 ? 2.644 -11.912 -6.407 1.00 80.69 81 LYS A C 1
ATOM 613 O O . LYS A 1 81 ? 3.558 -12.374 -5.720 1.00 80.69 81 LYS A O 1
ATOM 618 N N . ALA A 1 82 ? 1.934 -10.844 -6.061 1.00 84.56 82 ALA A N 1
ATOM 619 C CA . ALA A 1 82 ? 2.136 -10.108 -4.834 1.00 84.56 82 ALA A CA 1
ATOM 620 C C . ALA A 1 82 ? 1.731 -10.954 -3.622 1.00 84.56 82 ALA A C 1
ATOM 622 O O . ALA A 1 82 ? 0.684 -11.602 -3.609 1.00 84.56 82 ALA A O 1
ATOM 623 N N . LYS A 1 83 ? 2.561 -10.935 -2.580 1.00 88.44 83 LYS A N 1
ATOM 624 C CA . LYS A 1 83 ? 2.262 -11.551 -1.286 1.00 88.44 83 LYS A CA 1
ATOM 625 C C . LYS A 1 83 ? 2.110 -10.466 -0.240 1.00 88.44 83 LYS A C 1
ATOM 627 O O . LYS A 1 83 ? 2.995 -9.628 -0.088 1.00 88.44 83 LYS A O 1
ATOM 632 N N . ILE A 1 84 ? 1.005 -10.504 0.489 1.00 89.19 84 ILE A N 1
ATOM 633 C CA . ILE A 1 84 ? 0.760 -9.585 1.596 1.00 89.19 84 ILE A CA 1
ATOM 634 C C . ILE A 1 84 ? 1.433 -10.156 2.842 1.00 89.19 84 ILE A C 1
ATOM 636 O O . ILE A 1 84 ? 1.230 -11.320 3.186 1.00 89.19 84 ILE A O 1
ATOM 640 N N . ILE A 1 85 ? 2.241 -9.335 3.505 1.00 89.25 85 ILE A N 1
ATOM 641 C CA . ILE A 1 85 ? 2.863 -9.640 4.790 1.00 89.25 85 ILE A CA 1
ATOM 642 C C . ILE A 1 85 ? 2.243 -8.687 5.807 1.00 89.25 85 ILE A C 1
ATOM 644 O O . ILE A 1 85 ? 2.381 -7.464 5.704 1.00 89.25 85 ILE A O 1
ATOM 648 N N . LEU A 1 86 ? 1.528 -9.262 6.769 1.00 85.56 86 LEU A N 1
ATOM 649 C CA . LEU A 1 86 ? 0.961 -8.521 7.886 1.00 85.56 86 LEU A CA 1
ATOM 650 C C . LEU A 1 86 ? 2.082 -8.109 8.841 1.00 85.56 86 LEU A C 1
ATOM 652 O O . LEU A 1 86 ? 2.978 -8.900 9.136 1.00 85.56 86 LEU A O 1
ATOM 656 N N . LEU A 1 87 ? 2.020 -6.864 9.301 1.00 79.69 87 LEU A N 1
ATOM 657 C CA . LEU A 1 87 ? 2.886 -6.354 10.352 1.00 79.69 87 LEU A CA 1
ATOM 658 C C . LEU A 1 87 ? 2.121 -6.453 11.672 1.00 79.69 87 LEU A C 1
ATOM 660 O O . LEU A 1 87 ? 1.049 -5.860 11.791 1.00 79.69 87 LEU A O 1
ATOM 664 N N . GLU A 1 88 ? 2.657 -7.206 12.633 1.00 62.81 88 GLU A N 1
ATOM 665 C CA . GLU A 1 88 ? 2.163 -7.207 14.020 1.00 62.81 88 GLU A CA 1
ATOM 666 C C . GLU A 1 88 ? 2.450 -5.868 14.703 1.00 62.81 88 GLU A C 1
ATOM 668 O O . GLU A 1 88 ? 3.498 -5.239 14.418 1.00 62.81 88 GLU A O 1
#

pLDDT: mean 82.2, std 12.73, range [39.66, 93.88]

Secondary structure (DSSP, 8-state):
-----S-TTHHHHHHHHHHHHHH---EEEEEETTEEEEEE--SS---S-EEEETTEEEEE--TTSTTPPTTPPPTT--GGG-EEEE--

Foldseek 3Di:
DPQQLPDAPPQQVVVQCCCCVVVVWFKKWKDFPSHIWIWTQDPDDDDAAWDDDPNTTTATDGPSRPPDDTRDDDPPTDPVRIDIGGDD

Mean predicted aligned error: 6.18 Å

Radius of gyration: 12.08 Å; Cα contacts (8 Å, |Δi|>4): 147; chains: 1; bounding box: 32×24×30 Å

Nearest PDB structures (foldseek):
  6hv6-assembly1_A  TM=4.202E-01  e=8.459E-01  Photorhabdus asymbiotica subsp. asymbiotica ATCC 43949
  1smp-assembly1_I  TM=5.971E-01  e=3.682E+00  Dickeya chrysanthemi
  4nl3-assembly1_D  TM=2.454E-01  e=7.458E+00  Listeria monocytogenes

Sequence (88 aa):
MPCAFFAPLLSSSLFSRLVRDLLGLEVVLIYYPGHLATAVQFTENIAGDYVAMNGKRYVICDPTYIGAPVGATMPKMDNAKAKIILLE

Organism: NCBI:txid2937417